Protein AF-A0A972Q0Q7-F1 (afdb_monomer_lite)

pLDDT: mean 81.33, std 7.99, range [54.19, 89.5]

Radius of gyration: 19.03 Å; chains: 1; bounding box: 43×17×54 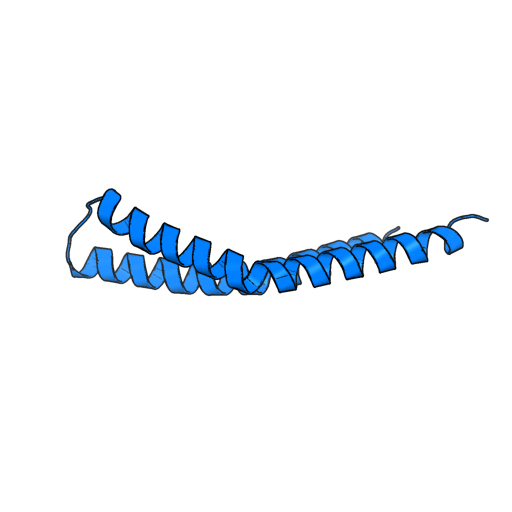Å

Foldseek 3Di:
DVVLVVLVVVLVCVLVVQLVVQLVVVLVVLVVVCVVVVPPDPVVSVVVSVVSNVVSCVVSVVVNVVSVVVSVVVVVVVVVVVPD

Secondary structure (DSSP, 8-state):
-HHHHHHHHHHHHHHHHHHHHHHHHHHHHHHHHHHHH----HHHHHHHHHHHHHHHHHHHHHHHHHHHHHHHHHHHHHSGGG--

Sequence (84 aa):
MLPIVGKAFITAIMVLLPILGVTMVVSVLISILQAATQIQEMTLTFIPKLFITLLMILIAGPWIMRTLVGFTKDVLASIPGLLP

Structure (mmCIF, N/CA/C/O backbone):
data_AF-A0A972Q0Q7-F1
#
_entry.id   AF-A0A972Q0Q7-F1
#
loop_
_atom_site.group_PDB
_atom_site.id
_atom_site.type_symbol
_atom_site.label_atom_id
_atom_site.label_alt_id
_atom_site.label_comp_id
_atom_site.label_asym_id
_atom_site.label_entity_id
_atom_site.label_seq_id
_atom_site.pdbx_PDB_ins_code
_atom_site.Cartn_x
_atom_site.Cartn_y
_atom_site.Cartn_z
_atom_site.occupancy
_atom_site.B_iso_or_equiv
_atom_site.auth_seq_id
_atom_site.auth_comp_id
_atom_site.auth_asym_id
_atom_site.auth_atom_id
_atom_site.pdbx_PDB_model_num
ATOM 1 N N . MET A 1 1 ? 22.299 2.620 -17.191 1.00 61.72 1 MET A N 1
ATOM 2 C CA . MET A 1 1 ? 22.229 2.379 -15.727 1.00 61.72 1 MET A CA 1
ATOM 3 C C . MET A 1 1 ? 21.352 3.394 -14.987 1.00 61.72 1 MET A C 1
ATOM 5 O O . MET A 1 1 ? 20.333 2.974 -14.457 1.00 61.72 1 MET A O 1
ATOM 9 N N . LEU A 1 2 ? 21.638 4.704 -15.018 1.00 71.44 2 LEU A N 1
ATOM 10 C CA . LEU A 1 2 ? 20.818 5.741 -14.353 1.00 71.44 2 LEU A CA 1
ATOM 11 C C . LEU A 1 2 ? 19.295 5.735 -14.667 1.00 71.44 2 LEU A C 1
ATOM 13 O O . LEU A 1 2 ? 18.506 5.834 -13.727 1.00 71.44 2 LEU A O 1
ATOM 17 N N . PRO A 1 3 ? 18.834 5.560 -15.926 1.00 76.69 3 PRO A N 1
ATOM 18 C CA . PRO A 1 3 ? 17.395 5.591 -16.228 1.00 76.69 3 PRO A CA 1
ATOM 19 C C . PRO A 1 3 ? 16.627 4.365 -15.711 1.00 76.69 3 PRO A C 1
ATOM 21 O O . PRO A 1 3 ? 15.439 4.464 -15.417 1.00 76.69 3 PRO A O 1
ATOM 24 N N . ILE A 1 4 ? 17.298 3.218 -15.561 1.00 79.25 4 ILE A N 1
ATOM 25 C CA . ILE A 1 4 ? 16.693 1.994 -15.014 1.00 79.25 4 ILE A CA 1
ATOM 26 C C . ILE A 1 4 ? 16.444 2.167 -13.514 1.00 79.25 4 ILE A C 1
ATOM 28 O O . ILE A 1 4 ? 15.378 1.809 -13.021 1.00 79.25 4 ILE A O 1
ATOM 32 N N . VAL A 1 5 ? 17.394 2.790 -12.807 1.00 79.44 5 VAL A N 1
ATOM 33 C CA . VAL A 1 5 ? 17.255 3.125 -11.384 1.00 79.44 5 VAL A CA 1
ATOM 34 C C . VAL A 1 5 ? 16.115 4.124 -11.175 1.00 79.44 5 VAL A C 1
ATOM 36 O O . VAL A 1 5 ? 15.261 3.897 -10.326 1.00 79.44 5 VAL A O 1
ATOM 39 N N . GLY A 1 6 ? 16.032 5.181 -11.992 1.00 83.31 6 GLY A N 1
ATOM 40 C CA . GLY A 1 6 ? 14.927 6.146 -11.919 1.00 83.31 6 GLY A CA 1
ATOM 41 C C . GLY A 1 6 ? 13.552 5.496 -12.116 1.00 83.31 6 GLY A C 1
ATOM 42 O O . GLY A 1 6 ? 12.635 5.733 -11.330 1.00 83.31 6 GLY A O 1
ATOM 43 N N . LYS A 1 7 ? 13.424 4.607 -13.111 1.00 81.69 7 LYS A N 1
ATOM 44 C CA . LYS A 1 7 ? 12.199 3.820 -13.315 1.00 81.69 7 LYS A CA 1
ATOM 45 C C . LYS A 1 7 ? 11.898 2.911 -12.125 1.00 81.69 7 LYS A C 1
ATOM 47 O O . LYS A 1 7 ? 10.756 2.885 -11.690 1.00 81.69 7 LYS A O 1
ATOM 52 N N . ALA A 1 8 ? 12.902 2.241 -11.558 1.00 81.75 8 ALA A N 1
ATOM 53 C CA . ALA A 1 8 ? 12.723 1.382 -10.387 1.00 81.75 8 ALA A CA 1
ATOM 54 C C . ALA A 1 8 ? 12.124 2.147 -9.197 1.00 81.75 8 ALA A C 1
ATOM 56 O O . ALA A 1 8 ? 11.173 1.674 -8.577 1.00 81.75 8 ALA A O 1
ATOM 57 N N . PHE A 1 9 ? 12.630 3.352 -8.914 1.00 85.06 9 PHE A N 1
ATOM 58 C CA . PHE A 1 9 ? 12.093 4.210 -7.855 1.00 85.06 9 PHE A CA 1
ATOM 59 C C . PHE A 1 9 ? 10.646 4.628 -8.125 1.00 85.06 9 PHE A C 1
ATOM 61 O O . PHE A 1 9 ? 9.808 4.536 -7.230 1.00 85.06 9 PHE A O 1
ATOM 68 N N . ILE A 1 10 ? 10.327 5.041 -9.353 1.00 85.94 10 ILE A N 1
ATOM 69 C CA . ILE A 1 10 ? 8.960 5.436 -9.721 1.00 85.94 10 ILE A CA 1
ATOM 70 C C . ILE A 1 10 ? 8.004 4.243 -9.617 1.00 85.94 10 ILE A C 1
ATOM 72 O O . ILE A 1 10 ? 6.924 4.376 -9.046 1.00 85.94 10 ILE A O 1
ATOM 76 N N . THR A 1 11 ? 8.406 3.070 -10.110 1.00 85.38 11 THR A N 1
ATOM 77 C CA . THR A 1 11 ? 7.631 1.829 -10.003 1.00 85.38 11 THR A CA 1
ATOM 78 C C . THR A 1 11 ? 7.393 1.456 -8.540 1.00 85.38 11 THR A C 1
ATOM 80 O O . THR A 1 11 ? 6.264 1.126 -8.177 1.00 85.38 11 THR A O 1
ATOM 83 N N . ALA A 1 12 ? 8.412 1.561 -7.683 1.00 84.00 12 ALA A N 1
ATOM 84 C CA . ALA A 1 12 ? 8.279 1.306 -6.251 1.00 84.00 12 ALA A CA 1
ATOM 85 C C . ALA A 1 12 ? 7.305 2.289 -5.585 1.00 84.00 12 ALA A C 1
ATOM 87 O O . ALA A 1 12 ? 6.412 1.866 -4.856 1.00 84.00 12 ALA A O 1
ATOM 88 N N . ILE A 1 13 ? 7.420 3.588 -5.877 1.00 86.06 13 ILE A N 1
ATOM 89 C CA . ILE A 1 13 ? 6.515 4.618 -5.347 1.00 86.06 13 ILE A CA 1
ATOM 90 C C . ILE A 1 13 ? 5.079 4.375 -5.814 1.00 86.06 13 ILE A C 1
ATOM 92 O O . ILE A 1 13 ? 4.168 4.441 -4.995 1.00 86.06 13 ILE A O 1
ATOM 96 N N . MET A 1 14 ? 4.870 4.042 -7.092 1.00 85.38 14 MET A N 1
ATOM 97 C CA . MET A 1 14 ? 3.557 3.661 -7.614 1.00 85.38 14 MET A CA 1
ATOM 98 C C . MET A 1 14 ? 2.982 2.496 -6.813 1.00 85.38 14 MET A C 1
ATOM 100 O O . MET A 1 14 ? 1.878 2.612 -6.296 1.00 85.38 14 MET A O 1
ATOM 104 N N . VAL A 1 15 ? 3.738 1.407 -6.656 1.00 86.25 15 VAL A N 1
ATOM 105 C CA . VAL A 1 15 ? 3.316 0.210 -5.910 1.00 86.25 15 VAL A CA 1
ATOM 106 C C . VAL A 1 15 ? 2.954 0.530 -4.455 1.00 86.25 15 VAL A C 1
ATOM 108 O O . VAL A 1 15 ? 1.962 0.017 -3.936 1.00 86.25 15 VAL A O 1
ATOM 111 N N . LEU A 1 16 ? 3.733 1.395 -3.807 1.00 84.69 16 LEU A N 1
ATOM 112 C CA . LEU A 1 16 ? 3.558 1.773 -2.405 1.00 84.69 16 LEU A CA 1
ATOM 113 C C . LEU A 1 16 ? 2.395 2.750 -2.183 1.00 84.69 16 LEU A C 1
ATOM 115 O O . LEU A 1 16 ? 1.755 2.691 -1.137 1.00 84.69 16 LEU A O 1
ATOM 119 N N . LEU A 1 17 ? 2.087 3.616 -3.149 1.00 85.56 17 LEU A N 1
ATOM 120 C CA . LEU A 1 17 ? 1.065 4.666 -3.052 1.00 85.56 17 LEU A CA 1
ATOM 121 C C . LEU A 1 17 ? -0.323 4.168 -2.600 1.00 85.56 17 LEU A C 1
ATOM 123 O O . LEU A 1 17 ? -0.840 4.692 -1.610 1.00 85.56 17 LEU A O 1
ATOM 127 N N . PRO A 1 18 ? -0.940 3.157 -3.246 1.00 81.44 18 PRO A N 1
ATOM 128 C CA . PRO A 1 18 ? -2.259 2.679 -2.840 1.00 81.44 18 PRO A CA 1
ATOM 129 C C . PRO A 1 18 ? -2.225 1.922 -1.509 1.00 81.44 18 PRO A C 1
ATOM 131 O O . PRO A 1 18 ? -3.176 2.003 -0.734 1.00 81.44 18 PRO A O 1
ATOM 134 N N . ILE A 1 19 ? -1.130 1.217 -1.209 1.00 83.69 19 ILE A N 1
ATOM 135 C CA . ILE A 1 19 ? -0.982 0.469 0.047 1.00 83.69 19 ILE A CA 1
ATOM 136 C C . ILE A 1 19 ? -0.862 1.444 1.219 1.00 83.69 19 ILE A C 1
ATOM 138 O O . ILE A 1 19 ? -1.581 1.314 2.211 1.00 83.69 19 ILE A O 1
ATOM 142 N N . LEU A 1 20 ? 0.021 2.437 1.099 1.00 85.50 20 LEU A N 1
ATOM 143 C CA . LEU A 1 20 ? 0.250 3.452 2.123 1.00 85.50 20 LEU A CA 1
ATOM 144 C C . LEU A 1 20 ? -0.986 4.323 2.323 1.00 85.50 20 LEU A C 1
ATOM 146 O O . LEU A 1 20 ? -1.390 4.526 3.464 1.00 85.50 20 LEU A O 1
ATOM 150 N N . GLY A 1 21 ? -1.620 4.778 1.237 1.00 86.56 21 GLY A N 1
ATOM 151 C CA . GLY A 1 21 ? -2.809 5.625 1.308 1.00 86.56 21 GLY A CA 1
ATOM 152 C C . GLY A 1 21 ? -3.936 4.972 2.104 1.00 86.56 21 GLY A C 1
ATOM 153 O O . GLY A 1 21 ? -4.437 5.556 3.065 1.00 86.56 21 GLY A O 1
ATOM 154 N N . VAL A 1 22 ? -4.291 3.726 1.775 1.00 83.56 22 VAL A N 1
ATOM 155 C CA . VAL A 1 22 ? -5.368 3.041 2.501 1.00 83.56 22 VAL A CA 1
ATOM 156 C C . VAL A 1 22 ? -4.948 2.667 3.920 1.00 83.56 22 VAL A C 1
ATOM 158 O O . VAL A 1 22 ? -5.728 2.853 4.851 1.00 83.56 22 VAL A O 1
ATOM 161 N N . THR A 1 23 ? -3.710 2.210 4.122 1.00 82.88 23 THR A N 1
ATOM 162 C CA . THR A 1 23 ? -3.215 1.875 5.468 1.00 82.88 23 THR A CA 1
ATOM 163 C C . THR A 1 23 ? -3.230 3.095 6.389 1.00 82.88 23 THR A C 1
ATOM 165 O O . THR A 1 23 ? -3.612 2.978 7.554 1.00 82.88 23 THR A O 1
ATOM 168 N N . MET A 1 24 ? -2.875 4.280 5.885 1.00 88.56 24 MET A N 1
ATOM 169 C CA . MET A 1 24 ? -2.925 5.522 6.659 1.00 88.56 24 MET A CA 1
ATOM 170 C C . MET A 1 24 ? -4.354 5.901 7.038 1.00 88.56 24 MET A C 1
ATOM 172 O O . MET A 1 24 ? -4.626 6.093 8.218 1.00 88.56 24 MET A O 1
ATOM 176 N N . VAL A 1 25 ? -5.284 5.934 6.081 1.00 88.50 25 VAL A N 1
ATOM 177 C CA . VAL A 1 25 ? -6.692 6.270 6.363 1.00 88.50 25 VAL A CA 1
ATOM 178 C C . VAL A 1 25 ? -7.288 5.310 7.391 1.00 88.50 25 VAL A C 1
ATOM 180 O O . VAL A 1 25 ? -7.875 5.732 8.385 1.00 88.50 25 VAL A O 1
ATOM 183 N N . VAL A 1 26 ? -7.086 4.010 7.190 1.00 85.00 26 VAL A N 1
ATOM 184 C CA . VAL A 1 26 ? -7.613 2.970 8.076 1.00 85.00 26 VAL A CA 1
ATOM 185 C C . VAL A 1 26 ? -7.004 3.065 9.470 1.00 85.00 26 VAL A C 1
ATOM 187 O O . VAL A 1 26 ? -7.725 2.991 10.461 1.00 85.00 26 VAL A O 1
ATOM 190 N N . SER A 1 27 ? -5.683 3.229 9.566 1.00 81.69 27 SER A N 1
ATOM 191 C CA . SER A 1 27 ? -5.016 3.310 10.867 1.00 81.69 27 SER A CA 1
ATOM 192 C C . SER A 1 27 ? -5.460 4.533 11.665 1.00 81.69 27 SER A C 1
ATOM 194 O O . SER A 1 27 ? -5.705 4.395 12.860 1.00 81.69 27 SER A O 1
ATOM 196 N N . VAL A 1 28 ? -5.663 5.679 11.011 1.00 88.75 28 VAL A N 1
ATOM 197 C CA . VAL A 1 28 ? -6.199 6.890 11.647 1.00 88.75 28 VAL A CA 1
ATOM 198 C C . VAL A 1 28 ? -7.627 6.668 12.146 1.00 88.75 28 VAL A C 1
ATOM 200 O O . VAL A 1 28 ? -7.918 6.978 13.300 1.00 88.75 28 VAL A O 1
ATOM 203 N N . LEU A 1 29 ? -8.508 6.084 11.327 1.00 88.00 29 LEU A N 1
ATOM 204 C CA . LEU A 1 29 ? -9.892 5.800 11.729 1.00 88.00 29 LEU A CA 1
ATOM 205 C C . LEU A 1 29 ? -9.956 4.876 12.950 1.00 88.00 29 LEU A C 1
ATOM 207 O O . LEU A 1 29 ? -10.694 5.150 13.895 1.00 88.00 29 LEU A O 1
ATOM 211 N N . ILE A 1 30 ? -9.151 3.810 12.961 1.00 83.88 30 ILE A N 1
ATOM 212 C CA . ILE A 1 30 ? -9.089 2.874 14.092 1.00 83.88 30 ILE A CA 1
ATOM 213 C C . ILE A 1 30 ? -8.563 3.576 15.348 1.00 83.88 30 ILE A C 1
ATOM 215 O O . ILE A 1 30 ? -9.124 3.378 16.422 1.00 83.88 30 ILE A O 1
ATOM 219 N N . SER A 1 31 ? -7.535 4.422 15.232 1.00 83.88 31 SER A N 1
ATOM 220 C CA . SER A 1 31 ? -6.999 5.183 16.369 1.00 83.88 31 SER A CA 1
ATOM 221 C C . SER A 1 31 ? -8.018 6.157 16.963 1.00 83.88 31 SER A C 1
ATOM 223 O O . SER A 1 31 ? -8.081 6.298 18.182 1.00 83.88 31 SER A O 1
ATOM 225 N N . ILE A 1 32 ? -8.854 6.787 16.132 1.00 88.00 32 ILE A N 1
ATOM 226 C CA . ILE A 1 32 ? -9.936 7.663 16.606 1.00 88.00 32 ILE A CA 1
ATOM 227 C C . ILE A 1 32 ? -11.007 6.850 17.337 1.00 88.00 32 ILE A C 1
ATOM 229 O O . ILE A 1 32 ? -11.427 7.241 18.423 1.00 88.00 32 ILE A O 1
ATOM 233 N N . LEU A 1 33 ? -11.428 5.708 16.783 1.00 83.94 33 LEU A N 1
ATOM 234 C CA . LEU A 1 33 ? -12.414 4.832 17.427 1.00 83.94 33 LEU A CA 1
ATOM 235 C C . LEU A 1 33 ? -11.903 4.284 18.763 1.00 83.94 33 LEU A C 1
ATOM 237 O O . LEU A 1 33 ? -12.651 4.269 19.737 1.00 83.94 33 LEU A O 1
ATOM 241 N N . GLN A 1 34 ? -10.626 3.901 18.822 1.00 80.62 34 GLN A N 1
ATOM 242 C CA . GLN A 1 34 ? -9.967 3.458 20.049 1.00 80.62 34 GLN A CA 1
ATOM 243 C C . GLN A 1 34 ? -9.949 4.564 21.115 1.00 80.62 34 GLN A C 1
ATOM 245 O O . GLN A 1 34 ? -10.211 4.302 22.288 1.00 80.62 34 GLN A O 1
ATOM 250 N N . ALA A 1 35 ? -9.666 5.807 20.713 1.00 81.88 35 ALA A N 1
ATOM 251 C CA . ALA A 1 35 ? -9.668 6.952 21.617 1.00 81.88 35 ALA A CA 1
ATOM 252 C C . ALA A 1 35 ? -11.086 7.322 22.090 1.00 81.88 35 ALA A C 1
ATOM 254 O O . ALA A 1 35 ? -11.275 7.636 23.264 1.00 81.88 35 ALA A O 1
ATOM 255 N N . ALA A 1 36 ? -12.083 7.254 21.202 1.00 84.25 36 ALA A N 1
ATOM 256 C CA . ALA A 1 36 ? -13.465 7.634 21.490 1.00 84.25 36 ALA A CA 1
ATOM 257 C C . ALA A 1 36 ? -14.168 6.681 22.470 1.00 84.25 36 ALA A C 1
ATOM 259 O O . ALA A 1 36 ? -14.957 7.136 23.294 1.00 84.25 36 ALA A O 1
ATOM 260 N N . THR A 1 37 ? -13.887 5.374 22.415 1.00 83.94 37 THR A N 1
ATOM 261 C CA . THR A 1 37 ? -14.500 4.388 23.325 1.00 83.94 37 THR A CA 1
ATOM 262 C C . THR A 1 37 ? -13.698 4.143 24.603 1.00 83.94 37 THR A C 1
ATOM 264 O O . THR A 1 37 ? -14.159 3.399 25.462 1.00 83.94 37 THR A O 1
ATOM 267 N N . GLN A 1 38 ? -12.513 4.751 24.748 1.00 75.94 38 GLN A N 1
ATOM 268 C CA . GLN A 1 38 ? -11.566 4.523 25.853 1.00 75.94 38 GLN A CA 1
ATOM 269 C C . GLN A 1 38 ? -11.114 3.056 26.030 1.00 75.94 38 GLN A C 1
ATOM 271 O O . GLN A 1 38 ? -10.471 2.722 27.023 1.00 75.94 38 GLN A O 1
ATOM 276 N N . ILE A 1 39 ? -11.387 2.172 25.062 1.00 71.06 39 ILE A N 1
ATOM 277 C CA . ILE A 1 39 ? -10.960 0.769 25.103 1.00 71.06 39 ILE A CA 1
ATOM 278 C C . ILE A 1 39 ? -9.536 0.672 24.540 1.00 71.06 39 ILE A C 1
ATOM 280 O O . ILE A 1 39 ? -9.328 0.635 23.329 1.00 71.06 39 ILE A O 1
ATOM 284 N N . GLN A 1 40 ? -8.536 0.602 25.423 1.00 65.00 40 GLN A N 1
ATOM 285 C CA . GLN A 1 40 ? -7.122 0.384 25.068 1.00 65.00 40 GLN A CA 1
ATOM 286 C C . GLN A 1 40 ? -6.721 -1.106 25.063 1.00 65.00 40 GLN A C 1
ATOM 288 O O . GLN A 1 40 ? -5.555 -1.447 25.238 1.00 65.00 40 GLN A O 1
ATOM 293 N N . GLU A 1 41 ? -7.673 -2.011 24.835 1.00 75.69 41 GLU A N 1
ATOM 294 C CA . GLU A 1 41 ? -7.395 -3.443 24.686 1.00 75.69 41 GLU A CA 1
ATOM 295 C C . GLU A 1 41 ? -6.647 -3.697 23.365 1.00 75.69 41 GLU A C 1
ATOM 297 O O . GLU A 1 41 ? -7.194 -3.525 22.267 1.00 75.69 41 GLU A O 1
ATOM 302 N N . MET A 1 42 ? -5.376 -4.105 23.457 1.00 67.69 42 MET A N 1
ATOM 303 C CA . MET A 1 42 ? -4.507 -4.302 22.286 1.00 67.69 42 MET A CA 1
ATOM 304 C C . MET A 1 42 ? -5.045 -5.356 21.305 1.00 67.69 42 MET A C 1
ATOM 306 O O . MET A 1 42 ? -4.853 -5.236 20.097 1.00 67.69 42 MET A O 1
ATOM 310 N N . THR A 1 43 ? -5.769 -6.368 21.782 1.00 74.88 43 THR A N 1
ATOM 311 C CA . THR A 1 43 ? -6.389 -7.410 20.947 1.00 74.88 43 THR A CA 1
ATOM 312 C C . THR A 1 43 ? -7.522 -6.873 20.071 1.00 74.88 43 THR A C 1
ATOM 314 O O . THR A 1 43 ? -7.631 -7.259 18.905 1.00 74.88 43 THR 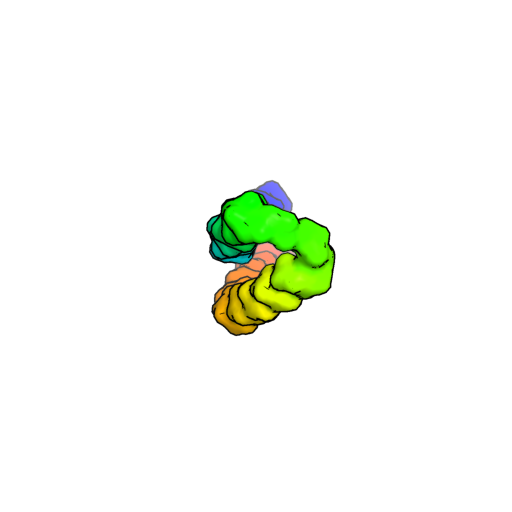A O 1
ATOM 317 N N . LEU A 1 44 ? -8.335 -5.948 20.590 1.00 73.12 44 LEU A N 1
ATOM 318 C CA . LEU A 1 44 ? -9.518 -5.430 19.893 1.00 73.12 44 LEU A CA 1
ATOM 319 C C . LEU A 1 44 ? -9.157 -4.452 18.770 1.00 73.12 44 LEU A C 1
ATOM 321 O O . LEU A 1 44 ? -9.886 -4.338 17.791 1.00 73.12 44 LEU A O 1
ATOM 325 N N . THR A 1 45 ? -8.001 -3.793 18.866 1.00 74.44 45 THR A N 1
ATOM 326 C CA . THR A 1 45 ? -7.446 -2.965 17.783 1.00 74.44 45 THR A CA 1
ATOM 327 C C . THR A 1 45 ? -6.592 -3.752 16.795 1.00 74.44 45 THR A C 1
ATOM 329 O O . THR A 1 45 ? -6.496 -3.364 15.628 1.00 74.44 45 THR A O 1
ATOM 332 N N . PHE A 1 46 ? -6.011 -4.875 17.215 1.00 78.75 46 PHE A N 1
ATOM 333 C CA . PHE A 1 46 ? -5.198 -5.720 16.345 1.00 78.75 46 PHE A CA 1
ATOM 334 C C . PHE A 1 46 ? -6.030 -6.439 15.273 1.00 78.75 46 PHE A C 1
ATOM 336 O O . PHE A 1 46 ? -5.657 -6.423 14.099 1.00 78.75 46 PHE A O 1
ATOM 343 N N . ILE A 1 47 ? -7.177 -7.021 15.646 1.00 86.12 47 ILE A N 1
ATOM 344 C CA . ILE A 1 47 ? -8.003 -7.830 14.729 1.00 86.12 47 ILE A CA 1
ATOM 345 C C . ILE A 1 47 ? -8.554 -7.008 13.546 1.00 86.12 47 ILE A C 1
ATOM 347 O O . ILE A 1 47 ? -8.325 -7.416 12.403 1.00 86.12 47 ILE A O 1
ATOM 351 N N . PRO A 1 48 ? -9.221 -5.849 13.748 1.00 80.44 48 PRO A N 1
ATOM 352 C CA . PRO A 1 48 ? -9.740 -5.052 12.636 1.00 80.44 48 PRO A CA 1
ATOM 353 C C . PRO A 1 48 ? -8.619 -4.577 11.713 1.00 80.44 48 PRO A C 1
ATOM 355 O O . PRO A 1 48 ? -8.749 -4.638 10.492 1.00 80.44 48 PRO A O 1
ATOM 358 N N . LYS A 1 49 ? -7.483 -4.161 12.290 1.00 79.62 49 LYS A N 1
ATOM 359 C CA . LYS A 1 49 ? -6.321 -3.693 11.531 1.00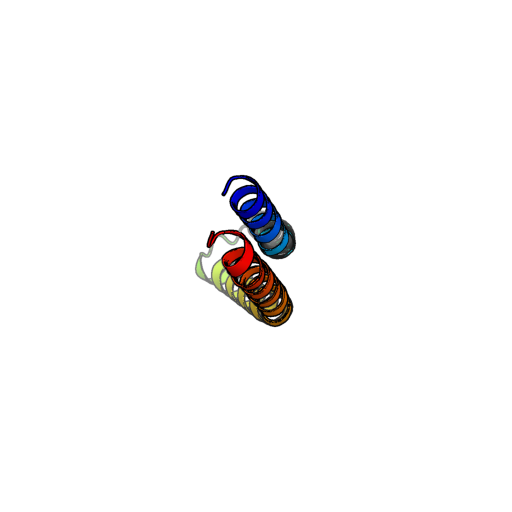 79.62 49 LYS A CA 1
ATOM 360 C C . LYS A 1 49 ? -5.762 -4.796 10.635 1.00 79.62 49 LYS A C 1
ATOM 362 O O . LYS A 1 49 ? -5.552 -4.557 9.451 1.00 79.62 49 LYS A O 1
ATOM 367 N N . LEU A 1 50 ? -5.590 -6.004 11.175 1.00 85.75 50 LEU A N 1
ATOM 368 C CA . LEU A 1 50 ? -5.108 -7.164 10.427 1.00 85.75 50 LEU A CA 1
ATOM 369 C C . LEU A 1 50 ? -6.056 -7.533 9.284 1.00 85.75 50 LEU A C 1
ATOM 371 O O . LEU A 1 50 ? -5.599 -7.735 8.162 1.00 85.75 50 LEU A O 1
ATOM 375 N N . PHE A 1 51 ? -7.365 -7.560 9.542 1.00 88.94 51 PHE A N 1
ATOM 376 C CA . PHE A 1 51 ? -8.363 -7.892 8.526 1.00 88.94 51 PHE A CA 1
ATOM 377 C C . PHE A 1 51 ? -8.333 -6.902 7.356 1.00 88.94 51 PHE A C 1
ATOM 379 O O . PHE A 1 51 ? -8.348 -7.305 6.194 1.00 88.94 51 PHE A O 1
ATOM 386 N N . ILE A 1 52 ? -8.218 -5.606 7.654 1.00 86.12 52 ILE A N 1
ATOM 387 C CA . ILE A 1 52 ? -8.184 -4.559 6.630 1.00 86.12 52 ILE A CA 1
ATOM 388 C C . ILE A 1 52 ? -6.863 -4.579 5.854 1.00 86.12 52 ILE A C 1
ATOM 390 O O . ILE A 1 52 ? -6.877 -4.438 4.631 1.00 86.12 52 ILE A O 1
ATOM 394 N N . THR A 1 53 ? -5.725 -4.815 6.517 1.00 84.06 53 THR A N 1
ATOM 395 C CA . THR A 1 53 ? -4.440 -5.012 5.828 1.00 84.06 53 THR A CA 1
ATOM 396 C C . THR A 1 53 ? -4.489 -6.227 4.901 1.00 84.06 53 THR A C 1
ATOM 398 O O . THR A 1 53 ? -4.026 -6.140 3.764 1.00 84.06 53 THR A O 1
ATOM 401 N N . LEU A 1 54 ? -5.097 -7.335 5.336 1.00 89.00 54 LEU A N 1
ATOM 402 C CA . LEU A 1 54 ? -5.250 -8.539 4.518 1.00 89.00 54 LEU A CA 1
ATOM 403 C C . LEU A 1 54 ? -6.111 -8.267 3.278 1.00 89.00 54 LEU A C 1
ATOM 405 O O . LEU A 1 54 ? -5.719 -8.613 2.165 1.00 89.00 54 LEU A O 1
ATOM 409 N N . LEU A 1 55 ? -7.250 -7.593 3.465 1.00 89.06 55 LEU A N 1
ATOM 410 C CA . LEU A 1 55 ? -8.156 -7.211 2.382 1.00 89.06 55 LEU A CA 1
ATOM 411 C C . LEU A 1 55 ? -7.451 -6.306 1.362 1.00 89.06 55 LEU A C 1
ATOM 413 O O . LEU A 1 55 ? -7.575 -6.503 0.154 1.00 89.06 55 LEU A O 1
ATOM 417 N N . MET A 1 56 ? -6.659 -5.350 1.851 1.00 85.88 56 MET A N 1
ATOM 418 C CA . MET A 1 56 ? -5.883 -4.449 1.005 1.00 85.88 56 MET A CA 1
ATOM 419 C C . MET A 1 56 ? -4.828 -5.171 0.182 1.00 85.88 56 MET A C 1
ATOM 421 O O . MET A 1 56 ? -4.699 -4.889 -1.007 1.00 85.88 56 MET A O 1
ATOM 425 N N . ILE A 1 57 ? -4.100 -6.117 0.775 1.00 85.12 57 ILE A N 1
ATOM 426 C CA . ILE A 1 57 ? -3.134 -6.942 0.041 1.00 85.12 57 ILE A CA 1
ATOM 427 C C . ILE A 1 57 ? -3.854 -7.801 -1.003 1.00 85.12 57 ILE A C 1
ATOM 429 O O . ILE A 1 57 ? -3.345 -7.951 -2.109 1.00 85.12 57 ILE A O 1
ATOM 433 N N . LEU A 1 58 ? -5.047 -8.317 -0.699 1.00 89.50 58 LEU A N 1
ATOM 434 C CA . LEU A 1 58 ? -5.829 -9.121 -1.640 1.00 89.50 58 LEU A CA 1
ATOM 435 C C . LEU A 1 58 ? -6.245 -8.315 -2.882 1.00 89.50 58 LEU A C 1
ATOM 437 O O . LEU A 1 58 ? -6.139 -8.801 -4.006 1.00 89.50 58 LEU A O 1
ATOM 441 N N . ILE A 1 59 ? -6.680 -7.069 -2.681 1.00 87.44 59 ILE A N 1
ATOM 442 C CA . ILE A 1 59 ? -7.117 -6.169 -3.759 1.00 87.44 59 ILE A CA 1
ATOM 443 C C . ILE A 1 59 ? -5.916 -5.597 -4.524 1.00 87.44 59 ILE A C 1
ATOM 445 O O . ILE A 1 59 ? -5.924 -5.542 -5.755 1.00 87.44 59 ILE A O 1
ATOM 449 N N . ALA A 1 60 ? -4.868 -5.174 -3.813 1.00 86.19 60 ALA A N 1
ATOM 450 C CA . ALA A 1 60 ? -3.681 -4.571 -4.413 1.00 86.19 60 ALA A CA 1
ATOM 451 C C . ALA A 1 60 ? -2.749 -5.615 -5.048 1.00 86.19 60 ALA A C 1
ATOM 453 O O . ALA A 1 60 ? -2.063 -5.303 -6.018 1.00 86.19 60 ALA A O 1
ATOM 454 N N . GLY A 1 61 ? -2.744 -6.857 -4.562 1.00 86.44 61 GLY A N 1
ATOM 455 C CA . GLY A 1 61 ? -1.850 -7.937 -4.991 1.00 86.44 61 GLY A CA 1
ATOM 456 C C . GLY A 1 61 ? -1.772 -8.128 -6.511 1.00 86.44 61 GLY A C 1
ATOM 457 O O . GLY A 1 61 ? -0.673 -8.049 -7.067 1.00 86.44 61 GLY A O 1
ATOM 458 N N . PRO A 1 62 ? -2.902 -8.290 -7.227 1.00 87.50 62 PRO A N 1
ATOM 459 C CA . PRO A 1 62 ? -2.901 -8.418 -8.686 1.00 87.50 62 PRO A CA 1
ATOM 460 C C . PRO A 1 62 ? -2.318 -7.198 -9.408 1.00 87.50 62 PRO A C 1
ATOM 462 O O . PRO A 1 62 ? -1.715 -7.316 -10.476 1.00 87.50 62 PRO A O 1
ATOM 465 N N . TRP A 1 63 ? -2.508 -6.000 -8.856 1.00 86.56 63 TRP A N 1
ATOM 466 C CA . TRP A 1 63 ? -1.973 -4.773 -9.434 1.00 86.56 63 TRP A CA 1
ATOM 467 C C . TRP A 1 63 ? -0.463 -4.651 -9.209 1.00 86.56 63 TRP A C 1
ATOM 469 O O . TRP A 1 63 ? 0.269 -4.423 -10.170 1.00 86.56 63 TRP A O 1
ATOM 479 N N . ILE A 1 64 ? 0.011 -4.919 -7.990 1.00 86.88 64 ILE A N 1
ATOM 480 C CA . ILE A 1 64 ? 1.439 -4.966 -7.638 1.00 86.88 64 ILE A CA 1
ATOM 481 C C . ILE A 1 64 ? 2.178 -5.946 -8.555 1.00 86.88 64 ILE A C 1
ATOM 483 O O . ILE A 1 64 ? 3.222 -5.612 -9.115 1.00 86.88 64 ILE A O 1
ATOM 487 N N . MET A 1 65 ? 1.596 -7.129 -8.765 1.00 87.06 65 MET A N 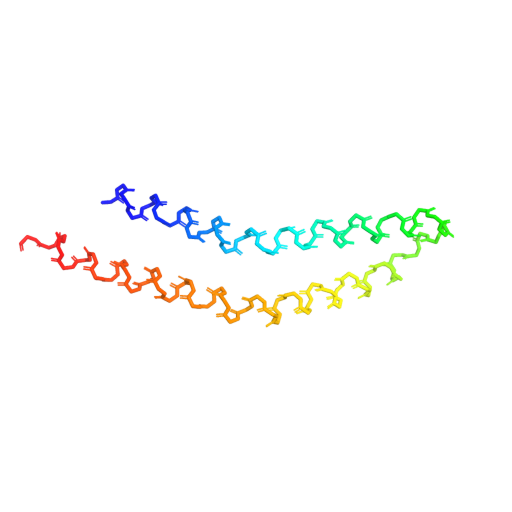1
ATOM 488 C CA . MET A 1 65 ? 2.173 -8.167 -9.616 1.00 87.06 65 MET A CA 1
ATOM 489 C C . MET A 1 65 ? 2.287 -7.720 -11.078 1.00 87.06 65 MET A C 1
ATOM 491 O O . MET A 1 65 ? 3.333 -7.901 -11.695 1.00 87.06 65 MET A O 1
ATOM 495 N N . ARG A 1 66 ? 1.248 -7.081 -11.638 1.00 88.19 66 ARG A N 1
ATOM 496 C CA . ARG A 1 66 ? 1.293 -6.534 -13.008 1.00 88.19 66 ARG A CA 1
ATOM 497 C C . ARG A 1 66 ? 2.373 -5.466 -13.160 1.00 88.19 66 ARG A C 1
ATOM 499 O O . ARG A 1 66 ? 3.111 -5.490 -14.142 1.00 88.19 66 ARG A O 1
ATOM 506 N N . THR A 1 67 ? 2.484 -4.571 -12.185 1.00 86.62 67 THR A N 1
ATOM 507 C CA . THR A 1 67 ? 3.469 -3.485 -12.187 1.00 86.62 67 THR A CA 1
ATOM 508 C C . THR A 1 67 ? 4.902 -4.015 -12.092 1.00 86.62 67 THR A C 1
ATOM 510 O O . THR A 1 67 ? 5.758 -3.597 -12.870 1.00 86.62 67 THR A O 1
ATOM 513 N N . LEU A 1 68 ? 5.159 -4.991 -11.213 1.00 86.62 68 LEU A N 1
ATOM 514 C CA . LEU A 1 68 ? 6.467 -5.646 -11.091 1.00 86.62 68 LEU A CA 1
ATOM 515 C C . LEU A 1 68 ? 6.850 -6.407 -12.360 1.00 86.62 68 LEU A C 1
ATOM 517 O O . LEU A 1 68 ? 7.948 -6.219 -12.872 1.00 86.62 68 LEU A O 1
ATOM 521 N N . VAL A 1 69 ? 5.941 -7.220 -12.906 1.00 89.25 69 VAL A N 1
ATOM 522 C CA . VAL A 1 69 ? 6.198 -7.982 -14.138 1.00 89.25 69 VAL A CA 1
ATOM 523 C C . VAL A 1 69 ? 6.446 -7.049 -15.326 1.00 89.25 69 VAL A C 1
ATOM 525 O O . VAL A 1 69 ? 7.327 -7.324 -16.139 1.00 89.25 69 VAL A O 1
ATOM 528 N N . GLY A 1 70 ? 5.701 -5.943 -15.431 1.00 85.81 70 GLY A N 1
ATOM 529 C CA . GLY A 1 70 ? 5.931 -4.910 -16.446 1.00 85.81 70 GLY A CA 1
ATOM 530 C C . GLY A 1 70 ? 7.323 -4.293 -16.326 1.00 85.81 70 GLY A C 1
ATOM 531 O O . GLY A 1 70 ? 8.072 -4.273 -17.299 1.00 85.81 70 GLY A O 1
ATOM 532 N N . PHE A 1 71 ? 7.717 -3.905 -15.113 1.00 85.50 71 PHE A N 1
ATOM 533 C CA . PHE A 1 71 ? 9.057 -3.388 -14.852 1.00 85.50 71 PHE A CA 1
ATOM 534 C C . PHE A 1 71 ? 10.155 -4.412 -15.179 1.00 85.50 71 PHE A C 1
ATOM 536 O O . PHE A 1 71 ? 11.133 -4.070 -15.839 1.00 85.50 71 PHE A O 1
ATOM 543 N N . THR A 1 72 ? 9.999 -5.681 -14.791 1.00 84.62 72 THR A N 1
ATOM 544 C CA . THR A 1 72 ? 10.976 -6.735 -15.111 1.00 84.62 72 THR A CA 1
ATOM 545 C C . THR A 1 72 ? 11.128 -6.935 -16.618 1.00 84.62 72 THR A C 1
ATOM 547 O O . THR A 1 72 ? 12.251 -7.091 -17.095 1.00 84.62 72 THR A O 1
ATOM 550 N N . LYS A 1 73 ? 10.028 -6.892 -17.383 1.00 85.38 73 LYS A N 1
ATOM 551 C CA . LYS A 1 73 ? 10.069 -6.966 -18.852 1.00 85.38 73 LYS A CA 1
ATOM 552 C C . LYS A 1 73 ? 10.804 -5.774 -19.459 1.00 85.38 73 LYS A C 1
ATOM 554 O O . LYS A 1 73 ? 11.648 -5.979 -20.326 1.00 85.38 73 LYS A O 1
ATOM 559 N N . ASP A 1 74 ? 10.543 -4.564 -18.970 1.00 83.44 74 ASP A N 1
ATOM 560 C CA . ASP A 1 74 ? 11.228 -3.348 -19.422 1.00 83.44 74 ASP A CA 1
ATOM 561 C C . ASP A 1 74 ? 12.734 -3.399 -19.135 1.00 83.44 74 ASP A C 1
ATOM 563 O O . ASP A 1 74 ? 13.548 -3.018 -19.978 1.00 83.44 74 ASP A O 1
ATOM 567 N N . VAL A 1 75 ? 13.122 -3.897 -17.957 1.00 83.25 75 VAL A N 1
ATOM 568 C CA . VAL A 1 75 ? 14.531 -4.094 -17.594 1.00 83.25 75 VAL A CA 1
ATOM 569 C C . VAL A 1 75 ? 15.177 -5.120 -18.515 1.00 83.25 75 VAL A C 1
ATOM 571 O O . VAL A 1 75 ? 16.226 -4.834 -19.084 1.00 83.25 75 VAL A O 1
ATOM 574 N N . LEU A 1 76 ? 14.545 -6.280 -18.711 1.00 81.62 76 LEU A N 1
ATOM 575 C CA . LEU A 1 76 ? 15.073 -7.353 -19.553 1.00 81.62 76 LEU A CA 1
ATOM 576 C C . LEU A 1 76 ? 15.206 -6.916 -21.020 1.00 81.62 76 LEU A C 1
ATOM 578 O O . LEU A 1 76 ? 16.209 -7.223 -21.653 1.00 81.62 76 LEU A O 1
ATOM 582 N N . ALA A 1 77 ? 14.256 -6.134 -21.540 1.00 79.81 77 ALA A N 1
ATOM 583 C CA . ALA A 1 77 ? 14.317 -5.546 -22.881 1.00 79.81 77 ALA A CA 1
ATOM 584 C C . ALA A 1 77 ? 15.390 -4.451 -23.022 1.00 79.81 77 ALA A C 1
ATOM 586 O O . ALA A 1 77 ? 15.837 -4.164 -24.128 1.00 79.81 77 ALA A O 1
ATOM 587 N N . SER A 1 78 ? 15.829 -3.856 -21.911 1.00 73.62 78 SER A N 1
ATOM 588 C CA . SER A 1 78 ? 16.906 -2.861 -21.898 1.00 73.62 78 SER A CA 1
ATOM 589 C C . SER A 1 78 ? 18.307 -3.493 -21.885 1.00 73.62 78 SER A C 1
ATOM 591 O O . SER A 1 78 ? 19.282 -2.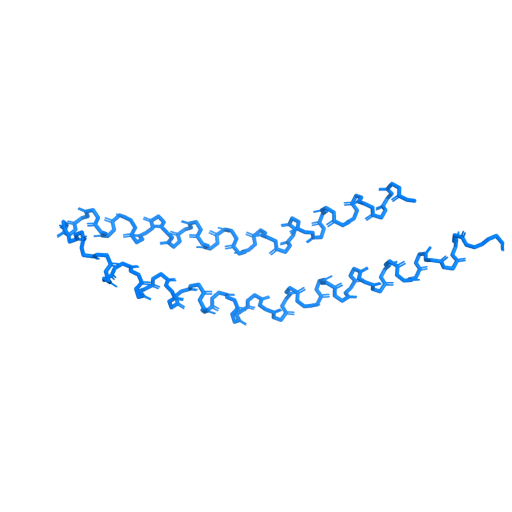793 -22.145 1.00 73.62 78 SER A O 1
ATOM 593 N N . ILE A 1 79 ? 18.430 -4.796 -21.591 1.00 69.69 79 ILE A N 1
ATOM 594 C CA . ILE A 1 79 ? 19.715 -5.518 -21.510 1.00 69.69 79 ILE A CA 1
ATOM 595 C C . ILE A 1 79 ? 20.388 -5.732 -22.885 1.00 69.69 79 ILE A C 1
ATOM 597 O O . ILE A 1 79 ? 21.592 -5.498 -22.970 1.00 69.69 79 ILE A O 1
ATOM 601 N N . PRO A 1 80 ? 19.684 -6.108 -23.975 1.00 66.94 80 PRO A N 1
ATOM 602 C CA . PRO A 1 80 ? 20.304 -6.289 -25.291 1.00 66.94 80 PRO A CA 1
ATOM 603 C C . PRO A 1 80 ? 20.936 -5.015 -25.869 1.00 66.94 80 PRO A C 1
ATOM 605 O O . PRO A 1 80 ? 21.898 -5.113 -26.613 1.00 66.94 80 PRO A O 1
ATOM 608 N N . GLY A 1 81 ? 20.437 -3.825 -25.506 1.00 61.31 81 GLY A N 1
ATOM 609 C CA . GLY A 1 81 ? 21.023 -2.537 -25.912 1.00 61.31 81 GLY A CA 1
ATOM 610 C C . GLY A 1 81 ? 22.230 -2.089 -25.074 1.00 61.31 81 GLY A C 1
ATOM 611 O O . GLY A 1 81 ? 22.755 -1.001 -25.292 1.00 61.31 81 GLY A O 1
ATOM 612 N N . LEU A 1 82 ? 22.633 -2.892 -24.084 1.00 57.00 82 LEU A N 1
ATOM 613 C CA . LEU A 1 82 ? 23.802 -2.686 -23.219 1.00 57.00 82 LEU A CA 1
ATOM 614 C C . LEU A 1 82 ? 24.970 -3.622 -23.573 1.00 57.00 82 LEU A C 1
ATOM 616 O O . LEU A 1 82 ? 26.060 -3.447 -23.028 1.00 57.00 82 LEU A O 1
ATOM 620 N N . LEU A 1 83 ? 24.745 -4.600 -24.455 1.00 56.62 83 LEU A N 1
ATOM 621 C CA . LEU A 1 83 ? 25.796 -5.427 -25.039 1.00 56.62 83 LEU A CA 1
ATOM 622 C C . LEU A 1 83 ? 26.301 -4.731 -26.320 1.00 56.62 83 LEU A C 1
ATOM 624 O O . LEU A 1 83 ? 25.461 -4.337 -27.130 1.00 56.62 83 LEU A O 1
ATOM 628 N N . PRO A 1 84 ? 27.622 -4.510 -26.467 1.00 54.19 84 PRO A N 1
ATOM 629 C CA . PRO A 1 84 ? 28.209 -3.898 -27.659 1.00 54.19 84 PRO A CA 1
ATOM 630 C C . PRO A 1 84 ? 28.022 -4.746 -28.922 1.00 54.19 84 PRO A C 1
ATOM 632 O O . PRO A 1 84 ? 27.911 -5.989 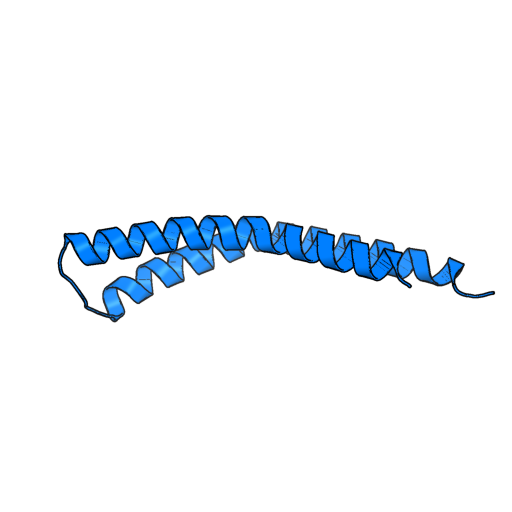-28.795 1.00 54.19 84 PRO A O 1
#